Protein AF-A0ABD0R7G4-F1 (afdb_monomer_lite)

Structure (mmCIF, N/CA/C/O backbone):
data_AF-A0ABD0R7G4-F1
#
_entry.id   AF-A0ABD0R7G4-F1
#
loop_
_atom_site.group_PDB
_atom_site.id
_atom_site.type_symbol
_atom_site.label_atom_id
_atom_site.label_alt_id
_atom_site.label_comp_id
_atom_site.label_asym_id
_atom_site.label_entity_id
_atom_site.label_seq_id
_atom_site.pdbx_PDB_ins_code
_atom_site.Cartn_x
_atom_site.Cartn_y
_atom_site.Cartn_z
_atom_site.occupancy
_atom_site.B_iso_or_equiv
_atom_site.auth_seq_id
_atom_site.auth_comp_id
_atom_site.auth_asym_id
_atom_site.auth_atom_id
_atom_site.pdbx_PDB_model_num
ATOM 1 N N . SER A 1 1 ? 16.717 20.803 7.498 1.00 88.31 1 SER A N 1
ATOM 2 C CA . SER A 1 1 ? 16.171 19.447 7.315 1.00 88.31 1 SER A CA 1
ATOM 3 C C . SER A 1 1 ? 17.310 18.457 7.456 1.00 88.31 1 SER A C 1
ATOM 5 O O . SER A 1 1 ? 18.330 18.699 6.815 1.00 88.31 1 SER A O 1
ATOM 7 N N . PRO A 1 2 ? 17.203 17.417 8.296 1.00 97.19 2 PRO A N 1
ATOM 8 C CA . PRO A 1 2 ? 18.159 16.313 8.293 1.00 97.19 2 PRO A CA 1
ATOM 9 C C . PRO A 1 2 ? 18.246 15.650 6.908 1.00 97.19 2 PRO A C 1
ATOM 11 O O . PRO A 1 2 ? 17.298 15.719 6.125 1.00 97.19 2 PRO A O 1
ATOM 14 N N . ILE A 1 3 ? 19.377 15.006 6.620 1.00 97.94 3 ILE A N 1
ATOM 15 C CA . ILE A 1 3 ? 19.585 14.197 5.412 1.00 97.94 3 ILE A CA 1
ATOM 16 C C . ILE A 1 3 ? 19.634 12.732 5.840 1.00 97.94 3 ILE A C 1
ATOM 18 O O . ILE A 1 3 ? 20.292 12.405 6.827 1.00 97.94 3 ILE A O 1
ATOM 22 N N . PHE A 1 4 ? 18.949 11.861 5.102 1.00 97.88 4 PHE A N 1
ATOM 23 C CA . PHE A 1 4 ? 18.972 10.417 5.322 1.00 97.88 4 PHE A CA 1
ATOM 24 C C . PHE A 1 4 ? 19.322 9.682 4.025 1.00 97.88 4 PHE A C 1
ATOM 26 O O . PHE A 1 4 ? 19.128 10.206 2.929 1.00 97.88 4 PHE A O 1
ATOM 33 N N . ILE A 1 5 ? 19.850 8.468 4.168 1.00 98.19 5 ILE A N 1
ATOM 34 C CA . ILE A 1 5 ? 20.152 7.550 3.068 1.00 98.19 5 ILE A CA 1
ATOM 35 C C . ILE A 1 5 ? 19.301 6.302 3.288 1.00 98.19 5 ILE A C 1
ATOM 37 O O . ILE A 1 5 ? 19.210 5.807 4.411 1.00 98.19 5 ILE A O 1
ATOM 41 N N . MET A 1 6 ? 18.680 5.797 2.227 1.00 97.81 6 MET A N 1
ATOM 42 C CA . MET A 1 6 ? 17.890 4.569 2.252 1.00 97.81 6 MET A CA 1
ATOM 43 C C . MET A 1 6 ? 18.227 3.691 1.049 1.00 97.81 6 MET A C 1
ATOM 45 O O . MET A 1 6 ? 18.749 4.173 0.043 1.00 97.81 6 MET A O 1
ATOM 49 N N . GLN A 1 7 ? 17.911 2.403 1.154 1.00 97.88 7 GLN A N 1
ATOM 50 C CA . GLN A 1 7 ? 18.000 1.479 0.029 1.00 97.88 7 GLN A CA 1
ATOM 51 C C . GLN A 1 7 ? 17.017 1.887 -1.080 1.00 97.88 7 GLN A C 1
ATOM 53 O O . GLN A 1 7 ? 15.870 2.240 -0.803 1.00 97.88 7 GLN A O 1
ATOM 58 N N . LEU A 1 8 ? 17.464 1.816 -2.337 1.00 97.38 8 LEU A N 1
ATOM 59 C CA . LEU A 1 8 ? 16.617 2.049 -3.504 1.00 97.38 8 LEU A CA 1
ATOM 60 C C . LEU A 1 8 ? 15.726 0.825 -3.756 1.00 97.38 8 LEU A C 1
ATOM 62 O O . LEU A 1 8 ? 16.229 -0.283 -3.931 1.00 97.38 8 LEU A O 1
ATOM 66 N N . ALA A 1 9 ? 14.409 1.032 -3.784 1.00 96.94 9 ALA A N 1
ATOM 67 C CA . ALA A 1 9 ? 13.454 0.012 -4.199 1.00 96.94 9 ALA A CA 1
ATOM 68 C C . ALA A 1 9 ? 13.265 0.068 -5.720 1.00 96.94 9 ALA A C 1
ATOM 70 O O . ALA A 1 9 ? 12.816 1.078 -6.263 1.00 96.94 9 ALA A O 1
ATOM 71 N N . GLU A 1 10 ? 13.591 -1.024 -6.402 1.00 96.00 10 GLU A N 1
ATOM 72 C CA . GLU A 1 10 ? 13.454 -1.146 -7.853 1.00 96.00 10 GLU A CA 1
ATOM 73 C C . GLU A 1 10 ? 12.206 -1.962 -8.205 1.00 96.00 10 GLU A C 1
ATOM 75 O O . GLU A 1 10 ? 11.877 -2.932 -7.526 1.00 96.00 10 GLU A O 1
ATOM 80 N N . HIS A 1 11 ? 11.503 -1.562 -9.270 1.00 93.69 11 HIS A N 1
ATOM 81 C CA . HIS A 1 11 ? 10.360 -2.294 -9.844 1.00 93.69 11 HIS A CA 1
ATO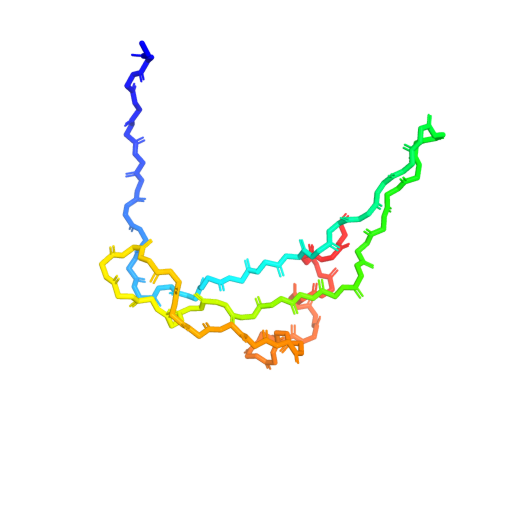M 82 C C . HIS A 1 11 ? 9.233 -2.676 -8.860 1.00 93.69 11 HIS A C 1
ATOM 84 O O . HIS A 1 11 ? 8.505 -3.643 -9.082 1.00 93.69 11 HIS A O 1
ATOM 90 N N . ALA A 1 12 ? 9.062 -1.907 -7.784 1.00 95.75 12 ALA A N 1
ATOM 91 C CA . ALA A 1 12 ? 8.026 -2.147 -6.789 1.00 95.75 12 ALA A CA 1
ATOM 92 C C . ALA A 1 12 ? 6.645 -1.636 -7.235 1.00 95.75 12 ALA A C 1
ATOM 94 O O . ALA A 1 12 ? 6.522 -0.694 -8.021 1.00 95.75 12 ALA A O 1
ATOM 95 N N . ARG A 1 13 ? 5.596 -2.240 -6.668 1.00 96.44 13 ARG A N 1
ATOM 96 C CA . ARG A 1 13 ? 4.230 -1.703 -6.698 1.00 96.44 13 ARG A CA 1
ATOM 97 C C . ARG A 1 13 ? 4.079 -0.614 -5.634 1.00 96.44 13 ARG A C 1
ATOM 99 O O . ARG A 1 13 ? 4.644 -0.738 -4.550 1.00 96.44 13 ARG A O 1
ATOM 106 N N . HIS A 1 14 ? 3.293 0.418 -5.927 1.00 97.50 14 HIS A N 1
ATOM 107 C CA . HIS A 1 14 ? 2.877 1.416 -4.944 1.00 97.50 14 HIS A CA 1
ATOM 108 C C . HIS A 1 14 ?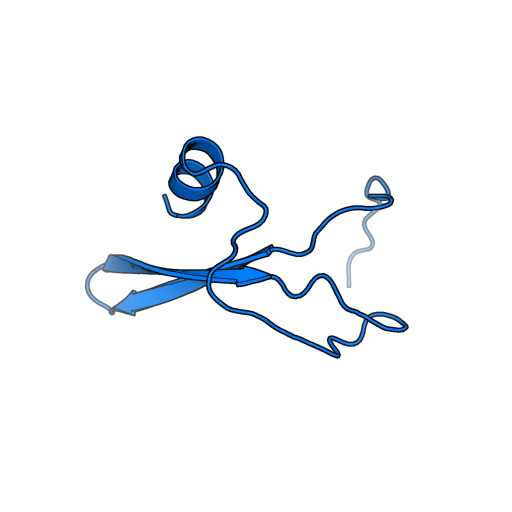 1.435 1.112 -4.541 1.00 97.50 14 HIS A C 1
ATOM 110 O O . HIS A 1 14 ? 0.505 1.347 -5.312 1.00 97.50 14 HIS A O 1
ATOM 116 N N . LEU A 1 15 ? 1.275 0.556 -3.342 1.00 97.25 15 LEU A N 1
ATOM 117 C CA . LEU A 1 15 ? -0.019 0.206 -2.770 1.00 97.25 15 LEU A CA 1
ATOM 118 C C . LEU A 1 15 ? -0.301 1.095 -1.561 1.00 97.25 15 LEU A C 1
ATOM 120 O O . LEU A 1 15 ? 0.603 1.392 -0.782 1.00 97.25 15 LEU A O 1
ATOM 124 N N . GLU A 1 16 ? -1.555 1.495 -1.395 1.00 98.12 16 GLU A N 1
ATOM 125 C CA . GLU A 1 16 ? -1.998 2.346 -0.288 1.00 98.12 16 GLU A CA 1
ATOM 126 C C . GLU A 1 16 ? -3.182 1.709 0.426 1.00 98.12 16 GLU A C 1
ATOM 128 O O . GLU A 1 16 ? -4.020 1.094 -0.227 1.00 98.12 16 GLU A O 1
ATOM 133 N N . VAL A 1 17 ? -3.289 1.908 1.740 1.00 97.88 17 VAL A N 1
ATOM 134 C CA . VAL A 1 17 ? -4.480 1.568 2.531 1.00 97.88 17 VAL A CA 1
ATOM 135 C C . VAL A 1 17 ? -5.158 2.865 2.948 1.00 97.88 17 VAL A C 1
ATOM 137 O O . VAL A 1 17 ? -4.514 3.789 3.447 1.00 97.88 17 VAL A O 1
ATOM 140 N N . GLN A 1 18 ? -6.467 2.957 2.729 1.00 98.44 18 GLN A N 1
ATOM 141 C CA . GLN A 1 18 ? -7.243 4.093 3.197 1.00 98.44 18 GLN A CA 1
ATOM 142 C C . GLN A 1 18 ? -7.586 3.901 4.671 1.00 98.44 18 GLN A C 1
ATOM 144 O O . GLN A 1 18 ? -8.342 2.996 5.010 1.00 98.44 18 GLN A O 1
ATOM 149 N N . ILE A 1 19 ? -7.086 4.797 5.518 1.00 98.00 19 ILE A N 1
ATOM 150 C CA . ILE A 1 19 ? -7.385 4.807 6.951 1.00 98.00 19 ILE A CA 1
ATOM 151 C C . ILE A 1 19 ? -8.455 5.858 7.255 1.00 98.00 19 ILE A C 1
ATOM 153 O O . ILE A 1 19 ? -8.438 6.955 6.686 1.00 98.00 19 ILE A O 1
ATOM 157 N N . LEU A 1 20 ? -9.373 5.520 8.158 1.00 98.31 20 LEU A N 1
ATOM 158 C CA . LEU A 1 20 ? -10.314 6.437 8.792 1.00 98.31 20 LEU A CA 1
ATOM 159 C C . LEU A 1 20 ? -10.204 6.270 10.307 1.00 98.31 20 LEU A C 1
ATOM 161 O O . LEU A 1 20 ? -10.287 5.151 10.804 1.00 98.31 20 LEU A O 1
ATOM 165 N N . ALA A 1 21 ? -10.022 7.372 11.030 1.00 98.44 21 ALA A N 1
ATOM 166 C CA . ALA A 1 21 ? -9.881 7.356 12.481 1.00 98.44 21 ALA A CA 1
ATOM 167 C C . ALA A 1 21 ? -10.754 8.425 13.142 1.00 98.44 21 ALA A C 1
ATOM 169 O O . ALA A 1 21 ? -10.998 9.484 12.556 1.00 98.44 21 ALA A O 1
ATOM 170 N N . ASP A 1 22 ? -11.210 8.146 14.360 1.00 98.31 22 ASP A N 1
ATOM 171 C CA . ASP A 1 22 ? -11.970 9.078 15.191 1.00 98.31 22 ASP A CA 1
ATOM 172 C C . ASP A 1 22 ? -11.150 9.605 16.384 1.00 98.31 22 ASP A C 1
ATOM 174 O O . ASP A 1 22 ? -9.980 9.276 16.574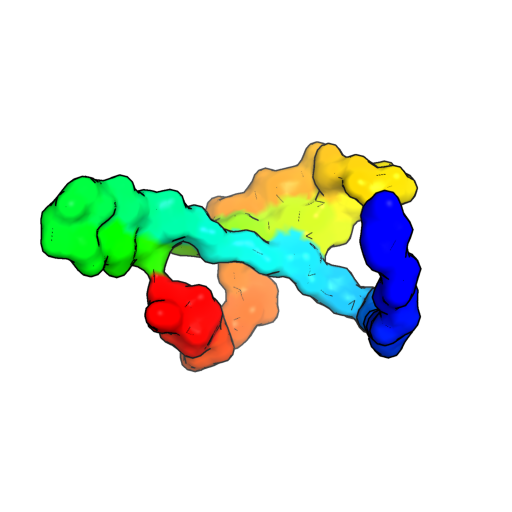 1.00 98.31 22 ASP A O 1
ATOM 178 N N . GLN A 1 23 ? -11.767 10.469 17.194 1.00 98.31 23 GLN A N 1
ATOM 179 C CA . GLN A 1 23 ? -11.135 11.055 18.384 1.00 98.31 23 GLN A CA 1
ATOM 180 C C . GLN A 1 23 ? -11.193 10.144 19.618 1.00 98.31 23 GLN A C 1
ATOM 182 O O . GLN A 1 23 ? -10.632 10.482 20.659 1.00 98.31 23 GLN A O 1
ATOM 187 N N . TYR A 1 24 ? -11.878 9.006 19.520 1.00 98.25 24 TYR A N 1
ATOM 188 C CA . TYR A 1 24 ? -12.088 8.058 20.611 1.00 98.25 24 TYR A CA 1
ATOM 189 C C . TYR A 1 24 ? -11.099 6.886 20.558 1.00 98.25 24 TYR A C 1
ATOM 191 O O . TYR A 1 24 ? -11.181 5.977 21.381 1.00 98.25 24 TYR A O 1
ATOM 199 N N . GLY A 1 25 ? -10.139 6.930 19.628 1.00 97.56 25 GLY A N 1
ATOM 200 C CA . GLY A 1 25 ? -9.080 5.934 19.482 1.00 97.56 25 GLY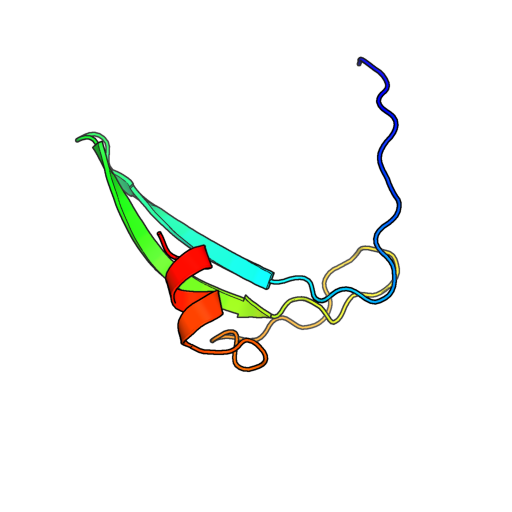 A CA 1
ATOM 201 C C . GLY A 1 25 ? -9.415 4.803 18.512 1.00 97.56 25 GLY A C 1
ATOM 202 O O . GLY A 1 25 ? -8.650 3.844 18.433 1.00 97.56 25 GLY A O 1
ATOM 203 N N . ASN A 1 26 ? -10.517 4.898 17.764 1.00 97.75 26 ASN A N 1
ATOM 204 C CA . ASN A 1 26 ? -10.842 3.918 16.737 1.00 97.75 26 ASN A CA 1
ATOM 205 C C . ASN A 1 26 ? -10.156 4.296 15.423 1.00 97.75 26 ASN A C 1
ATOM 207 O O . ASN A 1 26 ? -10.227 5.446 14.989 1.00 97.75 26 ASN A O 1
ATOM 211 N N . ALA A 1 27 ? -9.540 3.315 14.768 1.00 97.94 27 ALA A N 1
ATOM 212 C CA . ALA A 1 27 ? -9.022 3.433 13.413 1.00 97.94 27 ALA A CA 1
ATOM 213 C C . ALA A 1 27 ? -9.422 2.190 12.619 1.00 97.94 27 ALA A C 1
ATOM 215 O O . ALA A 1 27 ? -9.322 1.071 13.120 1.00 97.94 27 ALA A O 1
ATOM 216 N N . ILE A 1 28 ? -9.890 2.394 11.392 1.00 97.62 28 ILE A N 1
ATOM 217 C CA . ILE A 1 28 ? -10.280 1.324 10.477 1.00 97.62 28 ILE A CA 1
ATOM 218 C C . ILE A 1 28 ? -9.590 1.504 9.128 1.00 97.62 28 ILE A C 1
ATOM 220 O O . ILE A 1 28 ? -9.348 2.632 8.683 1.00 97.62 28 ILE A O 1
ATOM 224 N N . SER A 1 29 ? -9.321 0.387 8.462 1.00 97.75 29 SER A N 1
ATOM 225 C CA . SER A 1 29 ? -9.024 0.334 7.035 1.00 97.75 29 SER A CA 1
ATOM 226 C C . SER A 1 29 ? -10.338 0.278 6.253 1.00 97.75 29 SER A C 1
ATOM 228 O O . SER A 1 29 ? -11.281 -0.412 6.639 1.00 97.75 29 SER A O 1
ATOM 230 N N . LEU A 1 30 ? -10.437 1.070 5.183 1.00 95.94 30 LEU A N 1
ATOM 231 C CA . LEU A 1 30 ? -11.624 1.080 4.328 1.00 95.94 30 LEU A CA 1
ATOM 232 C C . LEU A 1 30 ? -11.479 0.151 3.134 1.00 95.94 30 LEU A C 1
ATOM 234 O O . LEU A 1 30 ? -12.483 -0.446 2.804 1.00 95.94 30 LEU A O 1
ATOM 238 N N . PHE A 1 31 ? -10.292 0.096 2.517 1.00 95.19 31 PHE A N 1
ATOM 239 C CA . PHE A 1 31 ? -9.769 -0.825 1.489 1.00 95.19 31 PHE A CA 1
ATOM 240 C C . PHE A 1 31 ? -8.376 -0.287 1.095 1.00 95.19 31 PHE A C 1
ATOM 242 O O . PHE A 1 31 ? -7.838 0.623 1.740 1.00 95.19 31 PHE A O 1
ATOM 249 N N . GLY A 1 32 ? -7.818 -0.761 -0.020 1.00 96.88 32 GLY A N 1
ATOM 250 C CA . GLY A 1 32 ? -6.579 -0.243 -0.591 1.00 96.88 32 GLY A CA 1
ATOM 251 C C . GLY A 1 32 ? -6.671 0.121 -2.065 1.00 96.88 32 GLY A C 1
ATOM 252 O O . GLY A 1 32 ? -7.629 -0.230 -2.755 1.00 96.88 32 GLY A O 1
ATOM 253 N N . ARG A 1 33 ? -5.651 0.839 -2.536 1.00 98.25 33 ARG A N 1
ATOM 254 C CA . ARG A 1 33 ? -5.491 1.303 -3.918 1.00 98.25 33 ARG A CA 1
ATOM 255 C C . ARG A 1 33 ? -4.191 0.783 -4.517 1.00 98.25 33 ARG A C 1
ATOM 257 O O . ARG A 1 33 ? -3.181 0.718 -3.815 1.00 98.25 33 ARG A O 1
ATOM 264 N N . ASP A 1 34 ? -4.206 0.484 -5.813 1.00 98.00 34 ASP A N 1
ATOM 265 C CA . ASP A 1 34 ? -2.990 0.360 -6.622 1.00 98.00 34 ASP A CA 1
ATOM 266 C C . ASP A 1 34 ? -2.767 1.681 -7.372 1.00 98.00 34 ASP A C 1
ATOM 268 O O . ASP A 1 34 ? -3.550 2.060 -8.243 1.00 98.00 34 ASP A O 1
ATOM 272 N N . CYS A 1 35 ? -1.703 2.402 -7.014 1.00 98.06 35 CYS A N 1
ATOM 273 C CA . CYS A 1 35 ? -1.279 3.640 -7.671 1.00 98.06 35 CYS A CA 1
ATOM 274 C C . CYS A 1 35 ? 0.123 3.497 -8.285 1.00 98.06 35 CYS A C 1
ATOM 276 O O . CYS A 1 35 ? 0.880 4.465 -8.404 1.00 98.06 35 CYS A O 1
ATOM 278 N N . SER A 1 36 ? 0.485 2.275 -8.689 1.00 97.94 36 SER A N 1
ATOM 279 C CA . SER A 1 36 ? 1.788 1.950 -9.284 1.00 97.94 36 SER A CA 1
ATOM 280 C C . SER A 1 36 ? 2.024 2.629 -10.632 1.00 97.94 36 SER A C 1
ATOM 282 O O . SER A 1 36 ? 3.173 2.794 -11.044 1.00 97.94 36 SER A O 1
ATOM 2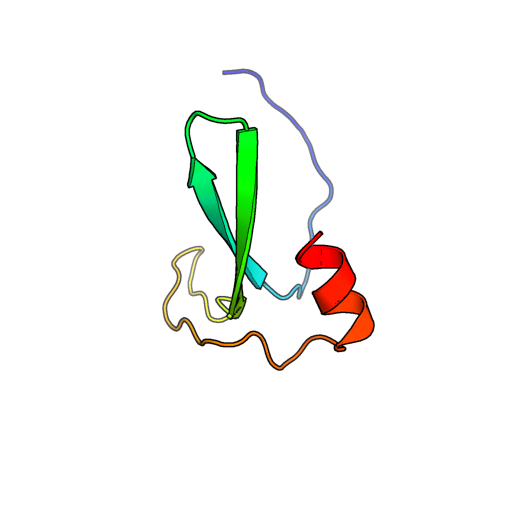84 N N . ILE A 1 37 ? 0.963 3.031 -11.339 1.00 97.56 37 ILE A N 1
ATOM 285 C CA . ILE A 1 37 ? 1.078 3.702 -12.635 1.00 97.56 37 ILE A CA 1
ATOM 286 C C . ILE A 1 37 ? 1.428 5.173 -12.406 1.00 97.56 37 ILE A C 1
ATOM 288 O O . ILE A 1 37 ? 0.574 6.048 -12.230 1.00 97.56 37 ILE A O 1
ATOM 292 N N . GLN A 1 38 ? 2.731 5.435 -12.432 1.00 98.31 38 GLN A N 1
ATOM 293 C CA . GLN A 1 38 ? 3.305 6.752 -12.204 1.00 98.31 38 GLN A CA 1
ATOM 294 C C . GLN A 1 38 ? 4.240 7.139 -13.346 1.00 98.31 38 GLN A C 1
ATOM 296 O O . GLN A 1 38 ? 4.935 6.303 -13.925 1.00 98.31 38 GLN A O 1
ATOM 301 N N . ARG A 1 39 ? 4.310 8.435 -13.650 1.00 97.94 39 ARG A N 1
ATOM 302 C CA . ARG A 1 39 ? 5.288 8.986 -14.593 1.00 97.94 39 ARG A CA 1
ATOM 303 C C . ARG A 1 39 ? 6.066 10.088 -13.899 1.00 97.94 39 ARG A C 1
ATOM 305 O O . ARG A 1 39 ? 5.486 11.095 -13.515 1.00 97.94 39 ARG A O 1
ATOM 312 N N . ARG A 1 40 ? 7.385 9.906 -13.766 1.00 97.31 40 ARG A N 1
ATOM 313 C CA . ARG A 1 40 ? 8.283 10.872 -13.099 1.00 97.31 40 ARG A CA 1
ATOM 314 C C . ARG A 1 40 ? 7.785 11.264 -11.693 1.00 97.31 40 ARG A C 1
ATOM 316 O O . ARG A 1 40 ? 7.703 12.445 -11.385 1.00 97.31 40 ARG A O 1
ATOM 323 N N . HIS A 1 41 ? 7.446 10.268 -10.869 1.00 96.69 41 HIS A N 1
ATOM 324 C CA . HIS A 1 41 ? 6.950 10.426 -9.486 1.00 96.69 41 HIS A CA 1
ATOM 325 C C . HIS A 1 41 ? 5.577 11.103 -9.331 1.00 96.69 41 HIS A C 1
ATOM 327 O O . HIS A 1 41 ? 5.174 11.424 -8.217 1.00 96.69 41 HIS A O 1
ATOM 333 N N . GLN A 1 42 ? 4.837 11.284 -10.425 1.00 98.31 42 GLN A N 1
ATOM 334 C CA . GLN A 1 42 ? 3.447 11.724 -10.394 1.00 98.31 42 GLN A CA 1
ATOM 335 C C . GLN A 1 42 ? 2.524 10.521 -10.599 1.00 98.31 42 GLN A C 1
ATOM 337 O O . GLN A 1 42 ? 2.703 9.780 -11.569 1.00 98.31 42 GLN A O 1
ATOM 342 N N . LYS A 1 43 ? 1.523 10.349 -9.730 1.00 98.06 43 LYS A N 1
ATOM 343 C CA . LYS A 1 43 ? 0.440 9.376 -9.931 1.00 98.06 43 LYS A CA 1
ATOM 344 C C . LYS A 1 43 ? -0.392 9.762 -11.154 1.00 98.06 43 LYS A C 1
ATOM 346 O O . LYS A 1 43 ? -0.799 10.918 -11.265 1.00 98.06 43 LYS A O 1
ATOM 351 N N . ILE A 1 44 ? -0.596 8.819 -12.074 1.00 98.50 44 ILE A N 1
ATOM 352 C CA . ILE A 1 44 ? -1.333 9.052 -13.329 1.00 98.50 44 ILE A CA 1
ATOM 353 C C . ILE A 1 44 ? -2.645 8.274 -13.343 1.00 98.50 44 ILE A C 1
ATOM 355 O O . ILE A 1 44 ? -3.668 8.821 -13.743 1.00 98.50 44 ILE A O 1
ATOM 359 N N . ILE A 1 45 ? -2.611 7.012 -12.913 1.00 98.19 45 ILE A N 1
ATOM 360 C CA . ILE A 1 45 ? -3.789 6.150 -12.808 1.00 98.19 45 ILE A CA 1
ATOM 361 C C . ILE A 1 45 ? -3.782 5.526 -11.417 1.00 98.19 45 ILE A C 1
ATOM 363 O O . ILE A 1 45 ? -2.741 5.065 -10.943 1.00 98.19 45 ILE A O 1
ATOM 367 N N . GLU A 1 46 ? -4.946 5.538 -10.779 1.00 98.12 46 GLU A N 1
ATOM 368 C CA . GLU A 1 46 ? -5.184 4.934 -9.473 1.00 98.12 46 GLU A CA 1
ATOM 369 C C . GLU A 1 46 ? -6.412 4.032 -9.579 1.00 98.12 46 GLU A C 1
ATOM 371 O O . GLU A 1 46 ? -7.449 4.444 -10.103 1.00 98.12 46 GLU A O 1
ATOM 376 N N . GLU A 1 47 ? -6.288 2.803 -9.091 1.00 97.62 47 GLU A N 1
ATOM 377 C CA . GLU A 1 47 ? -7.338 1.786 -9.147 1.00 97.62 47 GLU A CA 1
ATOM 378 C C . GLU A 1 47 ? -7.675 1.291 -7.737 1.00 97.62 47 GLU A C 1
ATOM 380 O O . GLU A 1 47 ? -6.814 1.249 -6.854 1.00 97.62 47 GLU A O 1
ATOM 385 N N . ALA A 1 48 ? -8.935 0.911 -7.518 1.00 96.81 48 ALA A N 1
ATOM 386 C CA . ALA A 1 48 ? -9.412 0.330 -6.267 1.00 96.81 48 ALA A CA 1
ATOM 387 C C . ALA A 1 48 ? -10.409 -0.810 -6.554 1.00 96.81 48 ALA A C 1
ATOM 389 O O . ALA A 1 48 ? -11.278 -0.630 -7.414 1.00 96.81 48 ALA A O 1
ATOM 390 N N . PRO A 1 49 ? -10.344 -1.947 -5.832 1.00 94.75 49 PRO A N 1
ATOM 391 C CA . PRO A 1 49 ? -9.393 -2.276 -4.759 1.00 94.75 49 PRO A CA 1
ATOM 392 C C . PRO A 1 49 ? -8.004 -2.709 -5.281 1.00 94.75 49 PRO A C 1
ATOM 394 O O . PRO A 1 49 ? -7.828 -2.955 -6.471 1.00 94.75 49 PRO A O 1
ATOM 397 N N . ALA A 1 50 ? -7.010 -2.842 -4.395 1.00 93.25 50 ALA A N 1
ATOM 398 C CA . ALA A 1 50 ? -5.679 -3.362 -4.735 1.00 93.25 50 ALA A CA 1
ATOM 399 C C . ALA A 1 50 ? -5.713 -4.879 -5.038 1.00 93.25 50 ALA A C 1
ATOM 401 O O . ALA A 1 50 ? -5.549 -5.708 -4.149 1.00 93.25 50 ALA A O 1
ATOM 402 N N . THR A 1 51 ? -5.922 -5.257 -6.301 1.00 91.88 51 THR A N 1
ATOM 403 C CA . THR A 1 51 ? -6.161 -6.659 -6.714 1.00 91.88 51 THR A CA 1
ATOM 404 C C . THR A 1 51 ? -4.900 -7.499 -6.935 1.00 91.88 51 THR A C 1
ATOM 406 O O . THR A 1 51 ? -4.981 -8.724 -6.984 1.00 91.88 51 THR A O 1
ATOM 409 N N . ILE A 1 52 ? -3.732 -6.869 -7.090 1.00 94.00 52 ILE A N 1
ATOM 410 C CA . ILE A 1 52 ? -2.480 -7.555 -7.460 1.00 94.00 52 ILE A CA 1
ATOM 411 C C . ILE A 1 52 ? -1.832 -8.333 -6.304 1.00 94.00 52 ILE A C 1
ATOM 413 O O . ILE A 1 52 ? -1.010 -9.221 -6.523 1.00 94.00 52 ILE A O 1
ATOM 417 N N . VAL A 1 53 ? -2.165 -7.973 -5.068 1.00 94.44 53 VAL A N 1
ATOM 418 C CA . VAL A 1 53 ? -1.586 -8.534 -3.846 1.00 94.44 53 VAL A CA 1
ATOM 419 C C . VAL A 1 53 ? -2.431 -9.708 -3.353 1.00 94.44 53 VAL A C 1
ATOM 421 O O . VAL A 1 53 ? -3.652 -9.709 -3.486 1.00 94.44 53 VAL A O 1
ATOM 424 N N . SER A 1 54 ? -1.782 -10.734 -2.794 1.00 96.56 54 SER A N 1
ATOM 425 C CA . SER A 1 54 ? -2.508 -11.878 -2.235 1.00 96.56 54 SER A CA 1
ATOM 426 C C . SER A 1 54 ? -3.388 -11.439 -1.062 1.00 96.56 54 SER A C 1
ATOM 428 O O . SER A 1 54 ? -2.983 -10.572 -0.288 1.00 96.56 54 SER A O 1
ATOM 430 N N . THR A 1 55 ? -4.554 -12.064 -0.888 1.00 94.56 55 THR A N 1
ATOM 431 C CA . THR A 1 55 ? -5.486 -11.723 0.200 1.00 94.56 55 THR A CA 1
ATOM 432 C C . THR A 1 55 ? -4.806 -11.777 1.566 1.00 94.56 55 THR A C 1
ATOM 434 O O . THR A 1 55 ? -4.928 -10.838 2.338 1.00 94.56 55 THR A O 1
ATOM 437 N N . THR A 1 56 ? -3.995 -12.806 1.834 1.00 97.25 56 THR A N 1
ATOM 438 C CA . THR A 1 56 ? -3.273 -12.939 3.109 1.00 97.25 56 THR A CA 1
ATOM 439 C C . THR A 1 56 ? -2.271 -11.808 3.341 1.00 97.25 56 THR A C 1
ATOM 441 O O . THR A 1 56 ? -2.146 -11.319 4.459 1.00 97.25 56 THR A O 1
ATOM 444 N N . THR A 1 57 ? -1.552 -11.372 2.304 1.00 97.06 57 THR A N 1
ATOM 445 C CA . THR A 1 57 ? -0.639 -10.223 2.417 1.00 97.06 57 THR A CA 1
ATOM 446 C C . THR A 1 57 ? -1.415 -8.921 2.585 1.00 97.06 57 THR A C 1
ATOM 448 O O . THR A 1 57 ? -1.013 -8.070 3.369 1.00 97.06 57 THR A O 1
ATOM 451 N N . PHE A 1 58 ? -2.538 -8.763 1.889 1.00 96.62 58 PHE A N 1
ATOM 452 C CA . PHE A 1 58 ? -3.345 -7.553 1.976 1.00 96.62 58 PHE A CA 1
ATOM 453 C C . PHE A 1 58 ? -4.028 -7.406 3.342 1.00 96.62 58 PHE A C 1
ATOM 455 O O . PHE A 1 58 ? -3.975 -6.336 3.938 1.00 96.62 58 PHE A O 1
ATOM 462 N N . GLU A 1 59 ? -4.527 -8.503 3.913 1.00 95.50 59 GLU A N 1
ATOM 463 C CA . GLU A 1 59 ? -5.021 -8.550 5.295 1.00 95.50 59 GLU A CA 1
ATOM 464 C C . GLU A 1 59 ? -3.950 -8.148 6.319 1.00 95.50 59 GLU A C 1
ATOM 466 O O . GLU A 1 59 ? -4.278 -7.615 7.374 1.00 95.50 59 GLU A O 1
ATOM 471 N N . GLN A 1 60 ? -2.666 -8.405 6.042 1.00 97.31 60 GLN A N 1
ATOM 472 C CA . GLN A 1 60 ? -1.569 -7.935 6.895 1.00 97.31 60 GLN A CA 1
ATOM 473 C C . GLN A 1 60 ? -1.301 -6.438 6.733 1.00 97.31 60 GLN A C 1
ATOM 475 O O . GLN A 1 60 ? -0.835 -5.816 7.679 1.00 97.31 60 GLN A O 1
ATOM 480 N N . MET A 1 61 ? -1.577 -5.865 5.561 1.00 96.62 61 MET A N 1
ATOM 481 C CA . MET A 1 61 ? -1.435 -4.428 5.311 1.00 96.62 61 MET A CA 1
ATOM 482 C C . MET A 1 61 ? -2.574 -3.612 5.938 1.00 96.62 61 MET A C 1
ATOM 484 O O . MET A 1 61 ? -2.374 -2.446 6.262 1.00 96.62 61 MET A O 1
ATOM 488 N N . GLU A 1 62 ? -3.764 -4.201 6.075 1.00 95.81 62 GLU A N 1
ATOM 489 C CA . GLU A 1 62 ? -4.961 -3.554 6.630 1.00 95.81 62 GLU A CA 1
ATOM 490 C C . GLU A 1 62 ? -5.030 -3.540 8.166 1.00 95.81 62 GLU A C 1
ATOM 492 O O . GLU A 1 62 ? -5.922 -2.886 8.713 1.00 95.81 62 GLU A O 1
ATOM 497 N N . ARG A 1 63 ? -4.128 -4.268 8.836 1.00 88.38 63 ARG A N 1
ATOM 498 C CA . ARG A 1 63 ? -4.003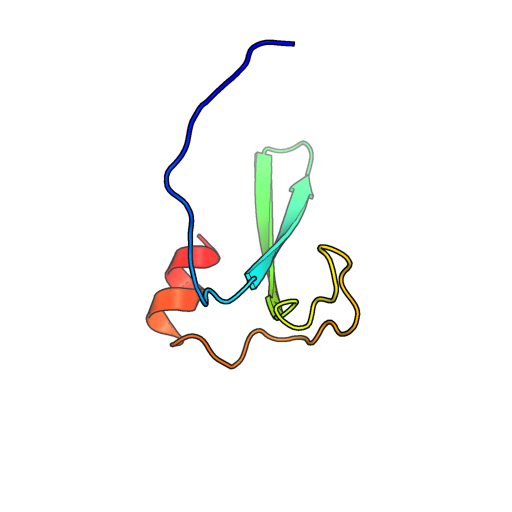 -4.353 10.300 1.00 88.38 63 ARG A CA 1
ATOM 499 C C . ARG A 1 63 ? -3.053 -3.298 10.846 1.00 88.38 63 ARG A C 1
ATOM 501 O O . ARG A 1 63 ? -3.374 -2.767 11.930 1.00 88.38 63 ARG A O 1
#

Foldseek 3Di:
DDDDDDDDDPPDWDKAWDWDDDPVGDIFTPAMKTQRPDDPPHRDDIDPDPPPDDPVVRVVVGD

Sequence (63 aa):
SPIFIMQLAEHARHLEVQILADQYGNAISLFGRDCSIQRRHQKIIEEAPATIVSTTTFEQMER

Organism: Cirrhinus mrigala (NCBI:txid683832)

pLDDT: mean 96.77, std 2.08, range [88.31, 98.5]

Secondary structure (DSSP, 8-state):
------PPPPS---EEEEEEE-TTS-EEEEEEEEEEEEETTEEEEEESS--SS-HHHHHHH--

InterPro domains:
  IPR005479 Carbamoyl phosphate synthase, ATP-binding domain [PF02786] (3-62)
  IPR049076 Acetyl-CoA carboxylase [PTHR45728] (1-63)

Radius of gyration: 14.61 Å; chains: 1; bounding box: 32×32×35 Å